Protein AF-A0A3L8Q3S9-F1 (afdb_monomer)

Foldseek 3Di:
DPPVLVVLLVQLVVLLCVLVCLVVCVVVCCVVVVDDSVVSNVSSVVSNVLSVLSVVQSPDPPRDPVSVVVSVVVVD

Solvent-accessible surface area (backbone atoms only — not comparable to full-atom values): 4098 Å² total; per-residue (Å²): 136,75,64,69,42,57,53,30,42,52,51,14,50,50,26,37,50,50,13,50,50,39,60,73,41,37,68,59,48,28,71,73,68,70,48,59,66,67,58,49,51,48,54,16,49,52,27,38,53,50,11,54,52,31,41,53,56,45,68,42,87,81,66,58,65,65,61,55,50,51,55,54,61,75,75,108

Sequence (76 aa):
MKGYNKILWIDGLSAAIAGTSTLFLHNFLITLFGLPKNIILFIAIVNLIYAICALSLAKCKARSLTAVTTLAAGNL

Mean predicted aligned error: 8.39 Å

pLDDT: mean 80.15, std 14.39, range [48.03, 95.44]

Organism: NCBI:txid2338552

Radius of gyration: 14.36 Å; Cα contacts (8 Å, |Δi|>4): 64; chains: 1; bounding box: 37×22×36 Å

Secondary structure (DSSP, 8-state):
--HHHHHHHHHHHHHHHHHHHHHHTHHHHHHHH---HHHHHHHHHHHHHHHHHHHHHHH-SS--HHHHHHHHHHT-

Structure (mmCIF, N/CA/C/O backbone):
data_AF-A0A3L8Q3S9-F1
#
_entry.id   AF-A0A3L8Q3S9-F1
#
loop_
_atom_site.group_PDB
_atom_site.id
_atom_site.type_symbol
_atom_site.label_atom_id
_atom_site.label_alt_id
_atom_site.label_comp_id
_atom_site.label_asym_id
_atom_site.label_entity_id
_atom_site.label_seq_id
_atom_site.pdbx_PDB_ins_code
_atom_site.Cartn_x
_atom_site.Cartn_y
_atom_site.Cartn_z
_atom_site.occupancy
_atom_site.B_iso_or_equiv
_atom_site.auth_seq_id
_atom_site.auth_comp_id
_atom_site.auth_asym_id
_atom_site.auth_atom_id
_atom_site.pdbx_PDB_model_num
ATOM 1 N N . MET A 1 1 ? 10.993 -2.943 -24.828 1.00 48.88 1 MET A N 1
ATOM 2 C CA . MET A 1 1 ? 10.324 -3.163 -23.518 1.00 48.88 1 MET A CA 1
ATOM 3 C C . MET A 1 1 ? 10.270 -1.886 -22.645 1.00 48.88 1 MET A C 1
ATOM 5 O O . MET A 1 1 ? 10.603 -1.936 -21.471 1.00 48.88 1 MET A O 1
ATOM 9 N N . LYS A 1 2 ? 9.832 -0.727 -23.176 1.00 50.25 2 LYS A N 1
ATOM 10 C CA . LYS A 1 2 ? 9.778 0.559 -22.429 1.00 50.25 2 LYS A CA 1
ATOM 11 C C . LYS A 1 2 ? 8.443 0.813 -21.693 1.00 50.25 2 LYS A C 1
ATOM 13 O O . LYS A 1 2 ? 8.414 1.615 -20.767 1.00 50.25 2 LYS A O 1
ATOM 18 N N . GLY A 1 3 ? 7.353 0.139 -22.083 1.00 56.53 3 GLY A N 1
ATOM 19 C CA . GLY A 1 3 ? 5.993 0.411 -21.580 1.00 56.53 3 GLY A CA 1
ATOM 20 C C . GLY A 1 3 ? 5.706 -0.098 -20.162 1.00 56.53 3 GLY A C 1
ATOM 21 O O . GLY A 1 3 ? 5.150 0.633 -19.347 1.00 56.53 3 GLY A O 1
ATOM 22 N N . TYR A 1 4 ? 6.167 -1.304 -19.820 1.00 62.31 4 TYR A N 1
ATOM 23 C CA . TYR A 1 4 ? 5.877 -1.947 -18.529 1.00 62.31 4 TYR A CA 1
ATOM 24 C C . TYR A 1 4 ? 6.468 -1.241 -17.303 1.00 62.31 4 TYR A C 1
ATOM 26 O O . TYR A 1 4 ? 6.096 -1.566 -16.177 1.00 62.31 4 TYR A O 1
ATOM 34 N N . ASN A 1 5 ? 7.416 -0.321 -17.500 1.00 67.81 5 ASN A N 1
ATOM 35 C CA . ASN A 1 5 ? 7.996 0.437 -16.397 1.00 67.81 5 ASN A CA 1
ATOM 36 C C . ASN A 1 5 ? 7.090 1.599 -15.979 1.00 67.81 5 ASN A C 1
ATOM 38 O O . ASN A 1 5 ? 6.927 1.850 -14.792 1.00 67.81 5 ASN A O 1
ATOM 42 N N . LYS A 1 6 ? 6.441 2.263 -16.947 1.00 75.94 6 LYS A N 1
ATOM 43 C CA . LYS A 1 6 ? 5.451 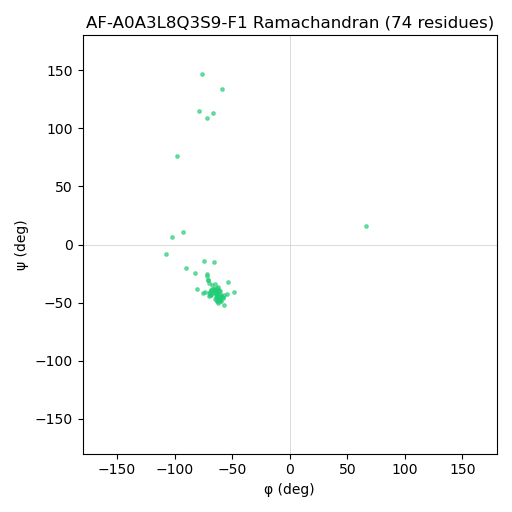3.310 -16.658 1.00 75.94 6 LYS A CA 1
ATOM 44 C C . LYS A 1 6 ? 4.235 2.739 -15.933 1.00 75.94 6 LYS A C 1
ATOM 46 O O . LYS A 1 6 ? 3.765 3.354 -14.989 1.00 75.94 6 LYS A O 1
ATOM 51 N N . ILE A 1 7 ? 3.784 1.552 -16.345 1.00 81.75 7 ILE A N 1
ATOM 52 C CA . ILE A 1 7 ? 2.650 0.862 -15.717 1.00 81.75 7 ILE A CA 1
ATOM 53 C C . ILE A 1 7 ? 2.962 0.546 -14.250 1.00 81.75 7 ILE A C 1
ATOM 55 O O . ILE A 1 7 ? 2.176 0.911 -13.390 1.00 81.75 7 ILE A O 1
ATOM 59 N N . LEU A 1 8 ? 4.137 -0.023 -13.948 1.00 80.38 8 LEU A N 1
ATOM 60 C CA .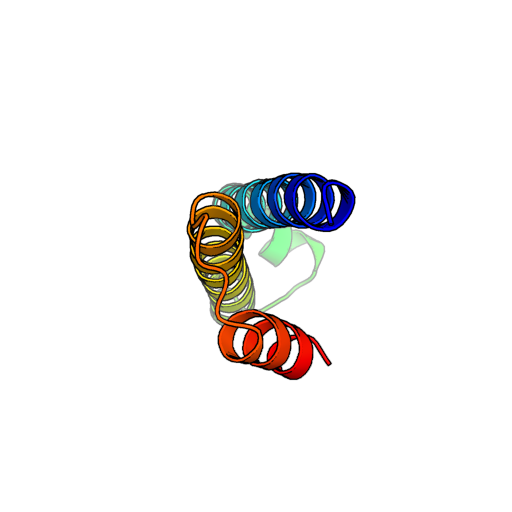 LEU A 1 8 ? 4.518 -0.319 -12.560 1.00 80.38 8 LEU A CA 1
ATOM 61 C C . LEU A 1 8 ? 4.688 0.934 -11.689 1.00 80.38 8 LEU A C 1
ATOM 63 O O . LEU A 1 8 ? 4.410 0.888 -10.496 1.00 80.38 8 LEU A O 1
ATOM 67 N N . TRP A 1 9 ? 5.160 2.043 -12.266 1.00 84.31 9 TRP A N 1
ATOM 68 C CA . TRP A 1 9 ? 5.246 3.320 -11.554 1.00 84.31 9 TRP A CA 1
ATOM 69 C C . TRP A 1 9 ? 3.865 3.858 -11.187 1.00 84.31 9 TRP A C 1
ATOM 71 O O . TRP A 1 9 ? 3.664 4.269 -10.049 1.00 84.31 9 TRP A O 1
ATOM 81 N N . ILE A 1 10 ? 2.929 3.855 -12.140 1.00 87.44 10 ILE A N 1
ATOM 82 C CA . ILE A 1 10 ? 1.555 4.315 -11.909 1.00 87.44 10 ILE A CA 1
ATOM 83 C C . ILE A 1 10 ? 0.885 3.421 -10.868 1.00 87.44 10 ILE A C 1
ATOM 85 O O . ILE A 1 10 ? 0.358 3.926 -9.888 1.00 87.44 10 ILE A O 1
ATOM 89 N N . ASP A 1 11 ? 0.986 2.108 -11.040 1.00 87.19 11 ASP A N 1
ATOM 90 C CA . ASP A 1 11 ? 0.376 1.127 -10.149 1.00 87.19 11 ASP A CA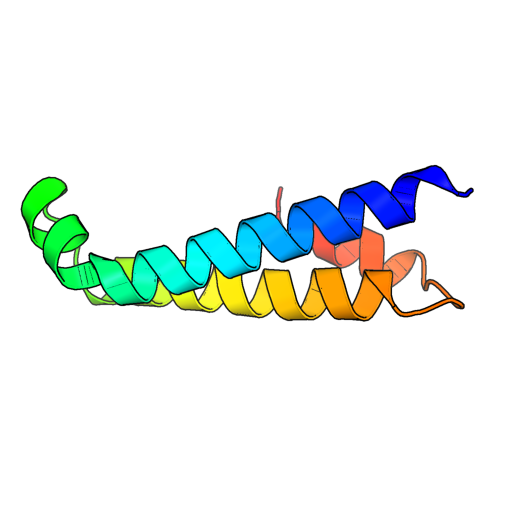 1
ATOM 91 C C . ASP A 1 11 ? 0.956 1.188 -8.725 1.00 87.19 11 ASP A C 1
ATOM 93 O O . ASP A 1 11 ? 0.221 1.276 -7.743 1.00 87.19 11 ASP A O 1
ATOM 97 N N . GLY A 1 12 ? 2.283 1.279 -8.597 1.00 89.19 12 GLY A N 1
ATOM 98 C CA . GLY A 1 12 ? 2.942 1.462 -7.304 1.00 89.19 12 GLY A CA 1
ATOM 99 C C . GLY A 1 12 ? 2.576 2.781 -6.615 1.00 89.19 12 GLY A C 1
ATOM 100 O O . GLY A 1 12 ? 2.392 2.803 -5.399 1.00 89.19 12 GLY A O 1
ATOM 101 N N . LEU A 1 13 ? 2.424 3.878 -7.367 1.00 90.31 13 LEU A N 1
ATOM 102 C CA . LEU A 1 13 ? 1.951 5.156 -6.820 1.00 90.31 13 LEU A CA 1
ATOM 103 C C . LEU A 1 13 ? 0.481 5.083 -6.397 1.00 90.31 13 LEU A C 1
ATOM 105 O O . LEU A 1 13 ? 0.140 5.563 -5.318 1.00 90.31 13 LEU A O 1
ATOM 109 N N . SER A 1 14 ? -0.378 4.457 -7.200 1.00 92.88 14 SER A N 1
ATOM 110 C CA . SER A 1 14 ? -1.785 4.234 -6.863 1.00 92.88 14 SER A CA 1
ATOM 111 C C . SER A 1 14 ? -1.928 3.415 -5.582 1.00 92.88 14 SER A C 1
ATOM 113 O O . SER A 1 14 ? -2.694 3.802 -4.702 1.00 92.88 14 SER A O 1
ATOM 115 N N . ALA A 1 15 ? -1.142 2.349 -5.423 1.00 91.38 15 ALA A N 1
ATOM 116 C CA . ALA A 1 15 ? -1.126 1.547 -4.204 1.00 91.38 15 ALA A CA 1
ATOM 117 C C . ALA A 1 15 ? -0.592 2.324 -2.988 1.00 91.38 15 ALA A C 1
ATOM 119 O O . ALA A 1 15 ? -1.144 2.202 -1.894 1.00 91.38 15 ALA A O 1
ATOM 120 N N . ALA A 1 16 ? 0.428 3.174 -3.170 1.00 92.75 16 ALA A N 1
ATOM 121 C CA . ALA A 1 16 ? 0.938 4.031 -2.098 1.00 92.75 16 ALA A CA 1
ATOM 122 C C . ALA A 1 16 ? -0.133 5.018 -1.619 1.00 92.75 16 ALA A C 1
ATOM 124 O O . ALA A 1 16 ? -0.336 5.180 -0.413 1.00 92.75 16 ALA A O 1
ATOM 125 N N . ILE A 1 17 ? -0.833 5.653 -2.565 1.00 95.44 17 ILE A N 1
ATOM 126 C CA . ILE A 1 17 ? -1.939 6.569 -2.278 1.00 95.44 17 ILE A CA 1
ATOM 127 C C . ILE A 1 17 ? -3.053 5.809 -1.564 1.00 95.44 17 ILE A C 1
ATOM 129 O O . ILE A 1 17 ? -3.464 6.232 -0.491 1.00 95.44 17 ILE A O 1
ATOM 133 N N . ALA A 1 18 ? -3.481 4.661 -2.095 1.00 93.12 18 ALA A N 1
ATOM 134 C CA . ALA A 1 18 ? -4.531 3.849 -1.493 1.00 93.12 18 ALA A CA 1
ATOM 135 C C . ALA A 1 18 ? -4.180 3.444 -0.055 1.00 93.12 18 ALA A C 1
ATOM 137 O O . ALA A 1 18 ? -4.946 3.734 0.856 1.00 93.12 18 ALA A O 1
ATOM 138 N N . GLY A 1 19 ? -3.001 2.861 0.182 1.00 92.75 19 GLY A N 1
ATOM 139 C CA . GLY A 1 19 ? -2.562 2.461 1.521 1.00 92.75 19 GLY A CA 1
ATOM 140 C C . GLY A 1 19 ? -2.469 3.635 2.502 1.00 92.75 19 GLY A C 1
ATOM 141 O O . GLY A 1 19 ? -2.952 3.543 3.631 1.00 92.75 19 GLY A O 1
ATOM 142 N N . THR A 1 20 ? -1.926 4.773 2.063 1.00 93.56 20 THR A N 1
ATOM 143 C CA . THR A 1 20 ? -1.809 5.976 2.906 1.00 93.56 20 THR A CA 1
ATOM 144 C C . THR A 1 20 ? -3.175 6.594 3.204 1.00 93.56 20 THR A C 1
ATOM 146 O O . THR A 1 20 ? -3.462 6.938 4.351 1.00 93.56 20 THR A O 1
ATOM 149 N N . SER A 1 21 ? -4.054 6.693 2.205 1.00 92.75 21 SER A N 1
ATOM 150 C CA . SER A 1 21 ? -5.427 7.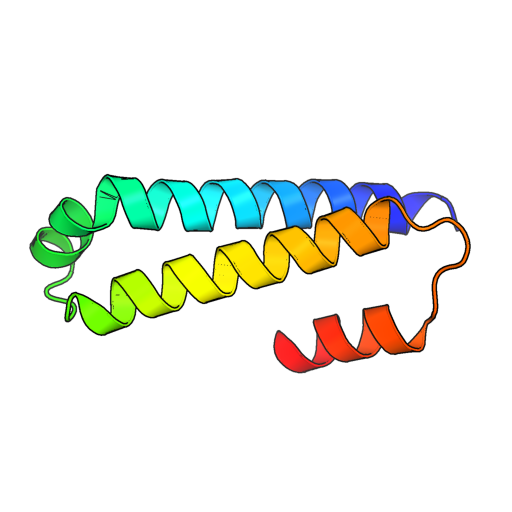167 2.380 1.00 92.75 21 SER A CA 1
ATOM 151 C C . SER A 1 21 ? -6.220 6.237 3.291 1.00 92.75 21 SER A C 1
ATOM 153 O O . SER A 1 21 ? -6.896 6.722 4.190 1.00 92.75 21 SER A O 1
ATOM 155 N N . THR A 1 22 ? -6.102 4.915 3.148 1.00 92.69 22 THR A N 1
ATOM 156 C CA . THR A 1 22 ? -6.758 3.955 4.047 1.00 92.69 22 THR A CA 1
ATOM 157 C C . THR A 1 22 ? -6.255 4.096 5.485 1.00 92.69 22 THR A C 1
ATOM 159 O O . THR A 1 22 ? -7.073 4.070 6.401 1.00 92.69 22 THR A O 1
ATOM 162 N N . LEU A 1 23 ? -4.952 4.319 5.709 1.00 91.75 23 LEU A N 1
ATOM 163 C CA . LEU A 1 23 ? -4.424 4.629 7.045 1.00 91.75 23 LEU A CA 1
ATOM 164 C C . LEU A 1 23 ? -4.980 5.944 7.596 1.00 91.75 23 LEU A C 1
ATOM 166 O O . LEU A 1 23 ? -5.352 6.001 8.764 1.00 91.75 23 LEU A O 1
ATOM 170 N N . PHE A 1 24 ? -5.056 6.999 6.788 1.00 93.06 24 PHE A N 1
ATOM 171 C CA . PHE A 1 24 ? -5.533 8.304 7.251 1.00 93.06 24 PHE A CA 1
ATOM 172 C C . PHE A 1 24 ? -7.042 8.299 7.539 1.00 93.06 24 PHE A C 1
ATOM 174 O O . PHE A 1 24 ? -7.493 8.805 8.564 1.00 93.06 24 PHE A O 1
ATOM 181 N N . LEU A 1 25 ? -7.822 7.659 6.668 1.00 92.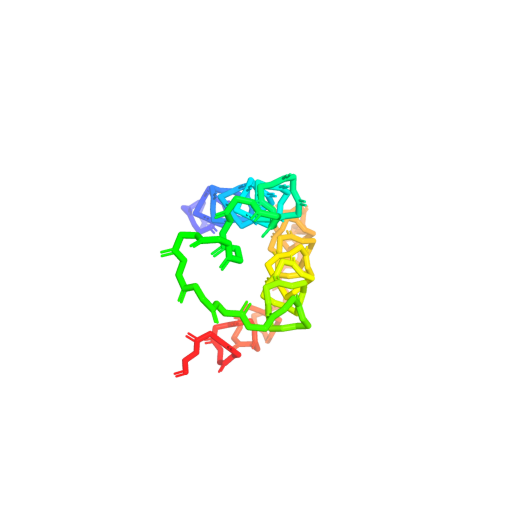56 25 LEU A N 1
ATOM 182 C CA . LEU A 1 25 ? -9.280 7.587 6.737 1.00 92.56 25 LEU A CA 1
ATOM 183 C C . LEU A 1 25 ? -9.797 6.351 7.488 1.00 92.56 25 LEU A C 1
ATOM 185 O O . LEU A 1 25 ? -10.997 6.096 7.457 1.00 92.56 25 LEU A O 1
ATOM 189 N N . HIS A 1 26 ? -8.949 5.584 8.180 1.00 89.81 26 HIS A N 1
ATOM 190 C CA . HIS A 1 26 ? -9.364 4.310 8.782 1.00 89.81 26 HIS A CA 1
ATOM 191 C C . HIS A 1 26 ? -10.579 4.450 9.710 1.00 89.81 26 HIS A C 1
ATOM 193 O O . HIS A 1 26 ? -11.504 3.654 9.616 1.00 89.81 26 HIS A O 1
ATOM 199 N N . ASN A 1 27 ? -10.629 5.488 10.550 1.00 88.19 27 ASN A N 1
ATOM 200 C CA . ASN A 1 27 ? -11.776 5.730 11.433 1.00 88.19 27 ASN A CA 1
ATOM 201 C C . ASN A 1 27 ? -13.054 6.059 10.652 1.00 88.19 27 ASN A C 1
ATOM 203 O O . ASN A 1 27 ? -14.127 5.583 11.007 1.00 88.19 27 ASN A O 1
ATOM 207 N N . PHE A 1 28 ? -12.940 6.825 9.565 1.00 90.81 28 PHE A N 1
ATOM 208 C CA . PHE A 1 28 ? -14.069 7.108 8.681 1.00 90.81 28 PHE A CA 1
ATOM 209 C C . PHE A 1 28 ? -14.568 5.832 7.988 1.00 90.81 28 PHE A C 1
ATOM 211 O O . PHE A 1 28 ? -15.770 5.595 7.933 1.00 90.81 28 PHE A O 1
ATOM 218 N N . LEU A 1 29 ? -13.653 4.971 7.531 1.00 86.69 29 LEU A N 1
ATOM 219 C CA . LEU A 1 29 ? -13.973 3.690 6.896 1.00 86.69 29 LEU A CA 1
ATOM 220 C C . LEU A 1 29 ? -14.621 2.694 7.868 1.00 86.69 29 LEU A C 1
ATOM 222 O O . LEU A 1 29 ? -15.550 1.992 7.477 1.00 86.69 29 LEU A O 1
ATOM 226 N N . ILE A 1 30 ? -14.174 2.657 9.129 1.00 90.25 30 ILE A N 1
ATOM 227 C CA . ILE A 1 30 ? -14.809 1.851 10.186 1.00 90.25 30 ILE A CA 1
ATOM 228 C C . ILE A 1 30 ? -16.263 2.289 10.360 1.00 90.25 30 ILE A C 1
ATOM 230 O O . ILE A 1 30 ? -17.155 1.449 10.356 1.00 90.25 30 ILE A O 1
ATOM 234 N N . THR A 1 31 ? -16.512 3.594 10.470 1.00 91.25 31 THR A N 1
ATOM 235 C CA . THR A 1 31 ? -17.865 4.130 10.665 1.00 91.25 31 THR A CA 1
ATOM 236 C C . THR A 1 31 ? -18.752 3.925 9.440 1.00 91.25 31 THR A C 1
ATOM 238 O O . THR A 1 31 ? -19.919 3.577 9.584 1.00 91.25 31 THR A O 1
ATOM 241 N N . LEU A 1 32 ? -18.213 4.129 8.235 1.00 92.44 32 LEU A N 1
ATOM 242 C CA . LEU A 1 32 ? -18.984 4.061 6.995 1.00 92.44 32 LEU A CA 1
ATOM 243 C C . LEU A 1 32 ? -19.348 2.624 6.608 1.00 92.44 32 LEU A C 1
ATOM 245 O O . LEU A 1 32 ? -20.460 2.377 6.151 1.00 92.44 32 LEU A O 1
ATOM 249 N N . PHE A 1 33 ? -18.413 1.686 6.774 1.00 86.75 33 PHE A N 1
ATOM 250 C CA . PHE A 1 33 ? -18.583 0.306 6.318 1.00 86.75 33 PHE A CA 1
ATOM 251 C C . PHE A 1 33 ? -18.815 -0.701 7.454 1.00 86.75 33 PHE A C 1
ATOM 253 O O . PHE A 1 33 ? -19.082 -1.868 7.182 1.00 86.75 33 PHE A O 1
ATOM 260 N N . GLY A 1 34 ? -18.687 -0.293 8.720 1.00 88.12 34 GLY A N 1
ATOM 261 C CA . GLY A 1 34 ? -18.807 -1.191 9.874 1.00 88.12 34 GLY A CA 1
ATOM 262 C C . GLY A 1 34 ? -17.691 -2.237 9.965 1.00 88.12 34 GLY A C 1
ATOM 263 O O . GLY A 1 34 ? -17.842 -3.235 10.669 1.00 88.12 34 GLY A O 1
ATOM 264 N N . LEU A 1 35 ? -16.580 -2.053 9.237 1.00 84.06 35 LEU A N 1
ATOM 265 C CA . LEU A 1 35 ? -15.502 -3.038 9.205 1.00 84.06 35 LEU A CA 1
ATOM 266 C C . LEU A 1 35 ? -14.649 -3.000 10.483 1.00 84.06 35 LEU A C 1
A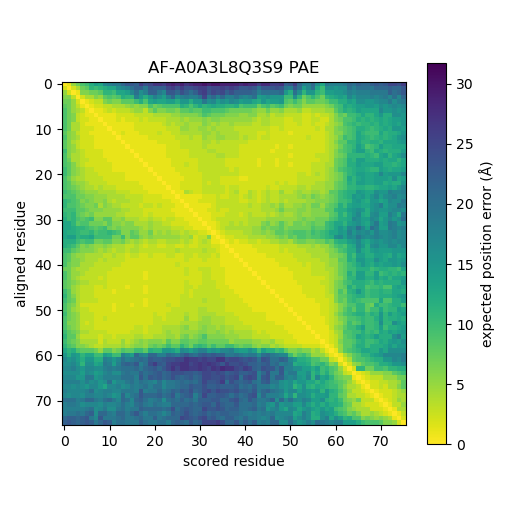TOM 268 O O . LEU A 1 35 ? -14.363 -1.923 11.015 1.00 84.06 35 LEU A O 1
ATOM 272 N N . PRO A 1 36 ? -14.131 -4.160 10.930 1.00 89.56 36 PRO A N 1
ATOM 273 C CA . PRO A 1 36 ? -13.158 -4.215 12.009 1.00 89.56 36 PRO A CA 1
ATOM 274 C C . PRO A 1 36 ? -11.906 -3.404 11.667 1.00 89.56 36 PRO A C 1
ATOM 276 O O . PRO A 1 36 ? -11.305 -3.580 10.602 1.00 89.56 36 PRO A O 1
ATOM 279 N N . LYS A 1 37 ? -11.445 -2.585 12.619 1.00 90.50 37 LYS A N 1
ATOM 280 C CA . LYS A 1 37 ? -10.216 -1.781 12.501 1.00 90.50 37 LYS A CA 1
ATOM 281 C C . LYS A 1 37 ? -9.020 -2.595 12.002 1.00 90.50 37 LYS A C 1
ATOM 283 O O . LYS A 1 37 ? -8.259 -2.122 11.163 1.00 90.50 37 LYS A O 1
ATOM 288 N N . ASN A 1 38 ? -8.880 -3.825 12.493 1.00 91.56 38 ASN A N 1
ATOM 289 C CA . ASN A 1 38 ? -7.770 -4.708 12.141 1.00 91.56 38 ASN A CA 1
ATOM 290 C C . ASN A 1 38 ? -7.755 -5.055 10.646 1.00 91.56 38 ASN A C 1
ATOM 292 O O . ASN A 1 38 ? -6.681 -5.109 10.059 1.00 91.56 38 ASN A O 1
ATOM 296 N N . ILE A 1 39 ? -8.924 -5.230 10.020 1.00 91.62 39 ILE A N 1
ATOM 297 C CA . ILE A 1 39 ? -9.019 -5.524 8.584 1.00 91.62 39 ILE A CA 1
ATOM 298 C C . ILE A 1 39 ? -8.612 -4.295 7.769 1.00 91.62 39 ILE A C 1
ATOM 300 O O . ILE A 1 39 ? -7.817 -4.410 6.842 1.00 91.62 39 ILE A O 1
ATOM 304 N N . ILE A 1 40 ? -9.089 -3.107 8.143 1.00 92.12 40 ILE A N 1
ATOM 305 C CA . ILE A 1 40 ? -8.747 -1.862 7.438 1.00 92.12 40 ILE A CA 1
ATOM 306 C C . ILE A 1 40 ? -7.245 -1.567 7.537 1.00 92.12 40 ILE A C 1
ATOM 308 O O . ILE A 1 40 ? -6.617 -1.234 6.533 1.00 92.12 40 ILE A O 1
ATOM 312 N N . LEU A 1 41 ? -6.649 -1.740 8.721 1.00 91.75 41 LEU A N 1
ATOM 313 C CA . LEU A 1 41 ? -5.203 -1.593 8.902 1.00 91.75 41 LEU A CA 1
ATOM 314 C C . LEU A 1 41 ? -4.420 -2.643 8.109 1.00 91.75 41 LEU A C 1
ATOM 316 O O . LEU A 1 41 ? -3.413 -2.303 7.495 1.00 91.75 41 LEU A O 1
ATOM 320 N N . PHE A 1 42 ? -4.894 -3.891 8.075 1.00 92.75 42 PHE A N 1
ATOM 321 C CA . PHE A 1 42 ? -4.277 -4.947 7.277 1.00 92.75 42 PHE A CA 1
ATOM 322 C C . PHE A 1 42 ? -4.271 -4.596 5.783 1.00 92.75 42 PHE A C 1
ATOM 324 O O . PHE A 1 42 ? -3.213 -4.629 5.160 1.00 92.75 42 PHE A O 1
ATOM 331 N N . ILE A 1 43 ? -5.410 -4.166 5.229 1.00 91.00 43 ILE A N 1
ATOM 332 C CA . ILE A 1 43 ? -5.519 -3.725 3.828 1.00 91.00 43 ILE A CA 1
ATOM 333 C C . ILE A 1 43 ? -4.545 -2.575 3.544 1.00 91.00 43 ILE A C 1
ATOM 335 O O . ILE A 1 43 ? -3.850 -2.575 2.528 1.00 91.00 43 ILE A O 1
ATOM 339 N N . ALA A 1 44 ? -4.460 -1.605 4.455 1.00 92.31 44 ALA A N 1
ATOM 340 C CA . ALA A 1 44 ? -3.571 -0.465 4.293 1.00 92.31 44 ALA A CA 1
ATOM 341 C C . ALA A 1 44 ? -2.088 -0.878 4.274 1.00 92.31 44 ALA A C 1
ATOM 343 O O . ALA A 1 44 ? -1.324 -0.409 3.429 1.00 92.31 44 ALA A O 1
ATOM 344 N N . ILE A 1 45 ? -1.692 -1.796 5.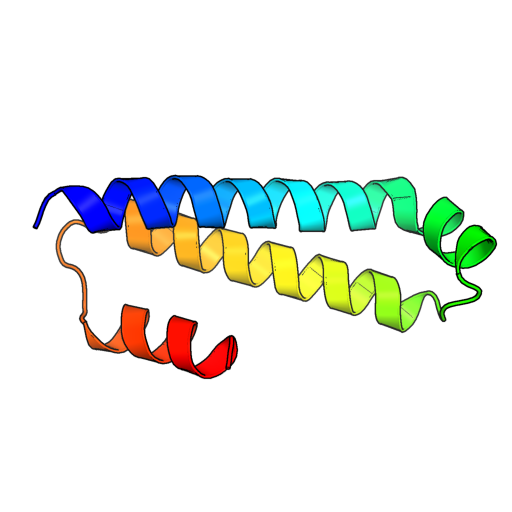163 1.00 92.56 45 ILE A N 1
ATOM 345 C CA . ILE A 1 45 ? -0.334 -2.352 5.224 1.00 92.56 45 ILE A CA 1
ATOM 346 C C . ILE A 1 45 ? -0.007 -3.125 3.945 1.00 92.56 45 ILE A C 1
ATOM 348 O O . ILE A 1 45 ? 1.051 -2.901 3.360 1.00 92.56 45 ILE A O 1
ATOM 352 N N . VAL A 1 46 ? -0.909 -3.995 3.481 1.00 92.88 46 VAL A N 1
ATOM 353 C CA . VAL A 1 46 ? -0.711 -4.778 2.250 1.00 92.88 46 VAL A CA 1
ATOM 354 C C . VAL A 1 46 ? -0.522 -3.856 1.043 1.00 92.88 46 VAL A C 1
ATOM 356 O O . VAL A 1 46 ? 0.428 -4.042 0.283 1.00 92.88 46 VAL A O 1
ATOM 359 N N . ASN A 1 47 ? -1.340 -2.807 0.913 1.00 92.25 47 ASN A N 1
ATOM 360 C CA . ASN A 1 47 ? -1.197 -1.816 -0.157 1.00 92.25 47 ASN A CA 1
ATOM 361 C C . ASN A 1 47 ? 0.145 -1.070 -0.102 1.00 92.25 47 ASN A C 1
ATOM 363 O O . ASN A 1 47 ? 0.761 -0.834 -1.140 1.00 92.25 47 ASN A O 1
ATOM 367 N N . LEU A 1 48 ? 0.639 -0.732 1.093 1.00 89.44 48 LEU A N 1
ATOM 368 C CA . LEU A 1 48 ? 1.947 -0.089 1.250 1.00 89.44 48 LEU A CA 1
ATOM 369 C C . LEU A 1 48 ? 3.108 -1.034 0.919 1.00 89.44 48 LEU A C 1
ATOM 371 O O . LEU A 1 48 ? 4.053 -0.618 0.249 1.00 89.44 48 LEU A O 1
ATOM 375 N N . ILE A 1 49 ? 3.039 -2.300 1.339 1.00 90.69 49 ILE A N 1
ATOM 376 C CA . ILE A 1 49 ? 4.039 -3.317 0.979 1.00 90.69 49 ILE A CA 1
ATOM 377 C C . ILE A 1 49 ? 4.070 -3.488 -0.541 1.00 90.69 49 ILE A C 1
ATOM 379 O O . ILE A 1 49 ? 5.142 -3.416 -1.147 1.00 90.69 49 ILE A O 1
ATOM 383 N N . TYR A 1 50 ? 2.900 -3.636 -1.167 1.00 88.62 50 TYR A N 1
ATOM 384 C CA . TYR A 1 50 ? 2.783 -3.736 -2.617 1.00 88.62 50 TYR A CA 1
ATOM 385 C C . TYR A 1 50 ? 3.381 -2.512 -3.317 1.00 88.62 50 TYR A C 1
ATOM 387 O O . TYR A 1 50 ? 4.188 -2.663 -4.233 1.00 88.62 50 TYR A O 1
ATOM 395 N N . ALA A 1 51 ? 3.066 -1.304 -2.846 1.00 89.31 51 ALA A N 1
ATOM 396 C CA . ALA A 1 51 ? 3.615 -0.067 -3.385 1.00 89.31 51 ALA A CA 1
ATOM 397 C C . ALA A 1 51 ? 5.148 -0.024 -3.317 1.00 89.31 51 ALA A C 1
ATOM 399 O O . ALA A 1 51 ? 5.803 0.318 -4.304 1.00 89.31 51 ALA A O 1
ATOM 400 N N . ILE A 1 52 ? 5.734 -0.413 -2.179 1.00 88.81 52 ILE A N 1
ATOM 401 C CA . ILE A 1 52 ? 7.190 -0.487 -2.004 1.00 88.81 52 ILE A CA 1
ATOM 402 C C . ILE A 1 52 ? 7.788 -1.470 -3.011 1.00 88.81 52 ILE A C 1
ATOM 404 O O . ILE A 1 52 ? 8.771 -1.138 -3.680 1.00 88.81 52 ILE A O 1
ATOM 408 N N . CYS A 1 53 ? 7.192 -2.652 -3.165 1.00 84.25 53 CYS A N 1
ATOM 409 C CA . CYS A 1 53 ? 7.646 -3.653 -4.122 1.00 84.25 53 CYS A CA 1
ATOM 410 C C . CYS A 1 53 ? 7.534 -3.159 -5.572 1.00 84.25 53 CYS A C 1
ATOM 412 O O . CYS A 1 53 ? 8.514 -3.230 -6.316 1.00 84.25 53 CYS A O 1
ATOM 414 N N . ALA A 1 54 ? 6.384 -2.609 -5.965 1.00 83.06 54 ALA A N 1
ATOM 415 C CA . ALA A 1 54 ? 6.134 -2.093 -7.306 1.00 83.06 54 ALA A CA 1
ATOM 416 C C . ALA A 1 54 ? 7.087 -0.938 -7.652 1.00 83.06 54 ALA A C 1
ATOM 418 O O . ALA A 1 54 ? 7.743 -0.967 -8.692 1.00 83.06 54 ALA A O 1
ATOM 419 N N . LEU A 1 55 ? 7.267 0.039 -6.762 1.00 83.12 55 LEU A N 1
ATOM 420 C CA . LEU A 1 55 ? 8.174 1.170 -6.989 1.00 83.12 55 LEU A CA 1
ATOM 421 C C . LEU A 1 55 ? 9.648 0.746 -7.005 1.00 83.12 55 LEU A C 1
ATOM 423 O O . LEU A 1 55 ? 10.421 1.230 -7.836 1.00 83.12 55 LEU A O 1
ATOM 427 N N . SER A 1 56 ? 10.045 -0.183 -6.132 1.00 82.12 56 SER A N 1
ATOM 428 C CA . SER A 1 56 ? 11.408 -0.735 -6.122 1.00 82.12 56 SER A CA 1
ATOM 429 C C . SER A 1 56 ? 11.706 -1.486 -7.418 1.00 82.12 56 SER A C 1
ATOM 431 O O . SER A 1 56 ? 12.763 -1.304 -8.027 1.00 82.12 56 SER A O 1
ATOM 433 N N . LEU A 1 57 ? 10.741 -2.270 -7.900 1.00 80.44 57 LEU A N 1
ATOM 434 C CA . LEU A 1 57 ? 10.858 -3.017 -9.146 1.00 80.44 57 LEU A CA 1
ATOM 435 C C . LEU A 1 57 ? 10.813 -2.101 -10.378 1.00 80.44 57 LEU A C 1
ATOM 437 O O . LEU A 1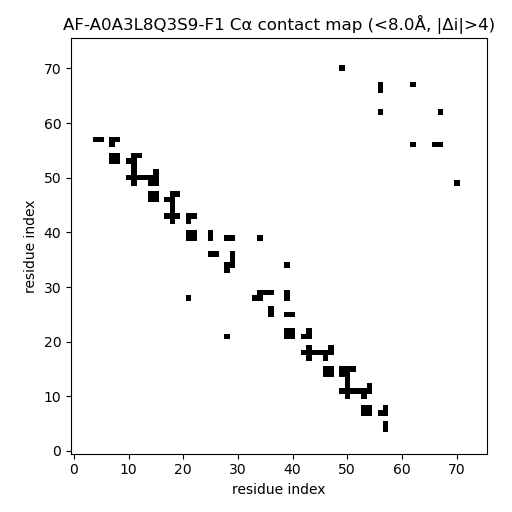 57 ? 11.481 -2.389 -11.370 1.00 80.44 57 LEU A O 1
ATOM 441 N N . ALA A 1 58 ? 10.100 -0.974 -10.307 1.00 79.69 58 ALA A N 1
ATOM 442 C CA . ALA A 1 58 ? 10.066 0.046 -11.355 1.00 79.69 58 ALA A CA 1
ATOM 443 C C . ALA A 1 58 ? 11.378 0.853 -11.466 1.00 79.69 58 ALA A C 1
ATOM 445 O O . ALA A 1 58 ? 11.708 1.400 -12.526 1.00 79.69 58 ALA A O 1
ATOM 446 N N . LYS A 1 59 ? 12.142 0.938 -10.369 1.00 75.50 59 LYS A N 1
ATOM 447 C CA . LYS A 1 59 ? 13.483 1.544 -10.334 1.00 75.50 59 LYS A CA 1
ATOM 448 C C . LYS A 1 59 ? 14.588 0.586 -10.796 1.00 75.50 59 LYS A C 1
ATOM 450 O O . LYS A 1 59 ? 15.627 1.051 -11.265 1.00 75.50 59 LYS A O 1
ATOM 455 N N . CYS A 1 60 ? 14.386 -0.728 -10.703 1.00 70.50 60 CYS A N 1
ATOM 456 C CA . CYS A 1 60 ? 15.411 -1.711 -11.046 1.00 70.50 60 CYS A CA 1
ATOM 457 C C . CYS A 1 60 ? 15.536 -1.917 -12.573 1.00 70.50 60 CYS A C 1
ATOM 459 O O . CYS A 1 60 ? 14.621 -2.418 -13.225 1.00 70.50 60 CYS A O 1
ATOM 461 N N . LYS A 1 61 ? 16.689 -1.554 -13.162 1.00 58.22 61 LYS A N 1
ATOM 462 C CA . LYS A 1 61 ? 16.979 -1.736 -14.605 1.00 58.22 61 LYS A CA 1
ATOM 463 C C . LYS A 1 61 ? 17.222 -3.201 -15.009 1.00 58.22 61 LYS A C 1
ATOM 465 O O . LYS A 1 61 ? 16.965 -3.546 -16.159 1.00 58.22 61 LYS A O 1
ATOM 470 N N . ALA A 1 62 ? 17.686 -4.051 -14.089 1.00 56.22 62 ALA A N 1
ATOM 471 C CA . ALA A 1 62 ? 17.883 -5.489 -14.292 1.00 56.22 62 ALA A CA 1
ATOM 472 C C . ALA A 1 62 ? 16.675 -6.244 -13.724 1.00 56.22 62 ALA A C 1
ATOM 474 O O . ALA A 1 62 ? 16.685 -6.760 -12.608 1.00 56.22 62 ALA A O 1
ATOM 475 N N . ARG A 1 63 ? 15.568 -6.205 -14.464 1.00 59.97 63 ARG A N 1
ATOM 476 C CA . ARG A 1 63 ? 14.290 -6.742 -14.000 1.00 59.97 63 ARG A CA 1
ATOM 477 C C . ARG A 1 63 ? 14.345 -8.270 -13.998 1.00 59.97 63 ARG A C 1
ATOM 479 O O . ARG A 1 63 ? 14.326 -8.883 -15.061 1.00 59.97 63 ARG A O 1
ATOM 486 N N . SER A 1 64 ? 14.389 -8.884 -12.819 1.00 59.38 64 SER A N 1
ATOM 487 C CA . SER A 1 64 ? 14.125 -10.318 -12.703 1.00 59.38 64 SER A CA 1
ATOM 488 C C . SER A 1 64 ? 12.658 -10.557 -13.061 1.00 59.38 64 SER A C 1
ATOM 490 O O . SER A 1 64 ? 11.758 -10.084 -12.362 1.00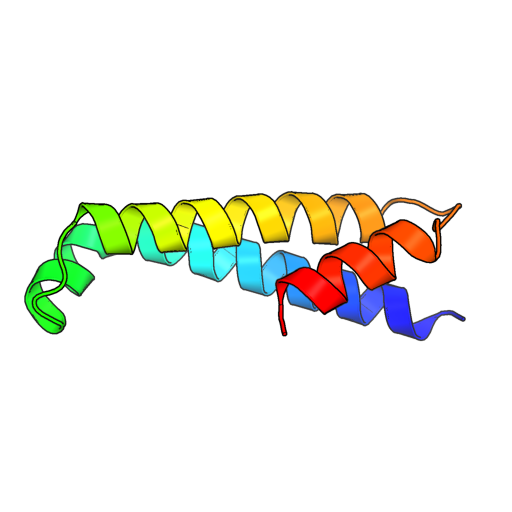 59.38 64 SER A O 1
ATOM 492 N N . LEU A 1 65 ? 12.417 -11.240 -14.182 1.00 58.97 65 LEU A N 1
ATOM 493 C CA . LEU A 1 65 ? 11.076 -11.598 -14.661 1.00 58.97 65 LEU A CA 1
ATOM 494 C C . LEU A 1 65 ? 10.285 -12.344 -13.574 1.00 58.97 65 LEU A C 1
ATOM 496 O O . LEU A 1 65 ? 9.088 -12.121 -13.426 1.00 58.97 65 LEU A O 1
ATOM 500 N N . THR A 1 66 ? 10.998 -13.111 -12.746 1.00 60.16 66 THR A N 1
ATOM 501 C CA . THR A 1 66 ? 10.488 -13.856 -11.596 1.00 60.16 66 THR A CA 1
ATOM 502 C C . THR A 1 66 ? 9.849 -12.951 -10.540 1.00 60.16 66 THR A C 1
ATOM 504 O O . THR A 1 66 ? 8.790 -13.276 -10.020 1.00 60.16 66 THR A O 1
ATOM 507 N N . ALA A 1 67 ? 10.427 -11.777 -10.256 1.00 59.75 67 ALA A N 1
ATOM 508 C CA . ALA A 1 67 ? 9.875 -10.845 -9.266 1.00 59.75 67 ALA A CA 1
ATOM 509 C C . ALA A 1 67 ? 8.569 -10.186 -9.745 1.00 59.75 67 ALA A C 1
ATOM 511 O O . ALA A 1 67 ? 7.668 -9.935 -8.947 1.00 59.75 67 ALA A O 1
ATOM 512 N N . VAL A 1 68 ? 8.448 -9.939 -11.056 1.00 61.06 68 VAL A N 1
ATOM 513 C CA . VAL A 1 68 ? 7.214 -9.416 -11.664 1.00 61.06 68 VAL A CA 1
ATOM 514 C C . VAL A 1 68 ? 6.114 -10.477 -11.624 1.00 61.06 68 VAL A C 1
ATOM 516 O O . VAL A 1 68 ? 4.983 -10.162 -11.267 1.00 61.06 68 VAL A O 1
ATOM 519 N N . THR A 1 69 ? 6.437 -11.734 -11.945 1.00 60.69 69 THR A N 1
ATOM 520 C CA . THR A 1 69 ? 5.469 -12.840 -11.898 1.00 60.69 69 THR A CA 1
ATOM 521 C C . THR A 1 69 ? 5.022 -13.175 -10.479 1.00 60.69 69 THR A C 1
ATOM 523 O O . THR A 1 69 ? 3.852 -13.480 -10.291 1.00 60.69 69 THR A O 1
ATOM 526 N N . THR A 1 70 ? 5.892 -13.062 -9.471 1.00 64.31 70 THR A N 1
ATOM 527 C CA . THR A 1 70 ? 5.494 -13.267 -8.068 1.00 64.31 70 THR A CA 1
ATOM 528 C C . THR A 1 70 ? 4.564 -12.159 -7.573 1.00 64.31 70 THR A C 1
ATOM 530 O O . THR A 1 70 ? 3.591 -12.461 -6.889 1.00 64.31 70 THR A O 1
ATOM 533 N N . LEU A 1 71 ? 4.798 -10.893 -7.956 1.00 58.97 71 LEU A N 1
ATOM 534 C CA . LEU A 1 71 ? 3.845 -9.814 -7.658 1.00 58.97 71 LEU A CA 1
ATOM 535 C C . LEU A 1 71 ? 2.496 -10.040 -8.347 1.00 58.97 71 LEU A C 1
ATOM 537 O O . LEU A 1 71 ? 1.461 -9.862 -7.718 1.00 58.97 71 LEU A O 1
ATOM 541 N N . ALA A 1 72 ? 2.506 -10.443 -9.621 1.00 61.19 72 ALA A N 1
ATOM 542 C CA . ALA A 1 72 ? 1.282 -10.715 -10.370 1.00 61.19 72 ALA A CA 1
ATOM 543 C C . ALA A 1 72 ? 0.495 -11.900 -9.785 1.00 61.19 72 ALA A C 1
ATOM 545 O O . ALA A 1 72 ? -0.724 -11.829 -9.705 1.00 61.19 72 ALA A O 1
ATOM 546 N N . ALA A 1 73 ? 1.183 -12.955 -9.339 1.00 61.19 73 ALA A N 1
ATOM 547 C CA . ALA A 1 73 ? 0.555 -14.119 -8.717 1.00 61.19 73 ALA A CA 1
ATOM 548 C C . ALA A 1 73 ? -0.015 -13.825 -7.321 1.00 61.19 73 ALA A C 1
ATOM 550 O O . ALA A 1 73 ? -0.997 -14.440 -6.936 1.00 61.19 73 ALA A O 1
ATOM 551 N N . GLY A 1 74 ? 0.573 -12.892 -6.564 1.00 57.84 74 GLY A N 1
ATOM 552 C CA . GLY A 1 74 ? 0.015 -12.459 -5.277 1.00 57.84 74 GLY A CA 1
ATOM 553 C C . GLY A 1 74 ? -1.215 -11.553 -5.401 1.00 57.84 74 GLY A C 1
ATOM 554 O O . GLY A 1 74 ? -1.901 -11.336 -4.408 1.00 57.84 74 GLY A O 1
ATOM 555 N N . ASN A 1 75 ? -1.473 -11.017 -6.598 1.00 53.81 75 ASN A N 1
ATOM 556 C CA . ASN A 1 75 ? -2.599 -10.130 -6.902 1.00 53.81 75 ASN A CA 1
ATOM 557 C C . ASN A 1 75 ? -3.751 -10.855 -7.637 1.00 53.81 75 ASN A C 1
ATOM 559 O O . ASN A 1 75 ? -4.678 -10.189 -8.099 1.00 53.81 75 ASN A O 1
ATOM 563 N N . LEU A 1 76 ? -3.659 -12.184 -7.794 1.00 48.03 76 LEU A N 1
ATOM 564 C CA . LEU A 1 76 ? -4.610 -13.061 -8.491 1.00 48.03 76 LEU A CA 1
ATOM 565 C C . LEU A 1 76 ? -5.349 -13.939 -7.476 1.00 48.03 76 LEU A C 1
ATOM 567 O O . LEU A 1 76 ? -6.579 -14.090 -7.637 1.00 48.03 76 LEU A O 1
#